Protein AF-A0A8T1UU12-F1 (afdb_monomer_lite)

Organism: NCBI:txid29920

Radius of gyration: 21.85 Å; chains: 1; bounding box: 46×38×67 Å

pLDDT: mean 72.44, std 15.78, range [34.38, 97.44]

Sequence (154 aa):
MHCVHVLFFLWGLAILGFHIHASVQPTLPQCLLQVRPWLVSRPWCFFLCLDCNCLGISGQLDEHAYQALSLEVLDIFTEFHHKIYNTTITEWGDSAAITNTNHPGFLSLMLARVNMTNGLLPAVSQSNDTPVGLYDFEMCITNIPELPDGLDSK

Secondary structure (DSSP, 8-state):
-HHHHHHHHHHHHHHHHHHHHHHTSPP-TTEEEEE--TT-SS-EEEEE---HHHHT--SS--TTGGGG------TT---EEEEEES-EE----GGG---TTT-TTEEEEEEES-EEGGGPPPGGGT-S---TT--EEEEES-----PPTTGGG-

Structure (mmCIF, N/CA/C/O backbone):
data_AF-A0A8T1UU12-F1
#
_entry.id   AF-A0A8T1UU12-F1
#
loop_
_atom_site.group_PDB
_atom_site.id
_atom_site.type_symbol
_atom_site.label_atom_id
_atom_site.label_alt_id
_atom_site.label_comp_id
_atom_site.label_asym_id
_atom_site.label_entity_id
_atom_site.label_seq_id
_atom_site.pdbx_PDB_ins_code
_atom_site.Cartn_x
_atom_site.Cartn_y
_atom_site.Cartn_z
_atom_site.occupancy
_atom_site.B_iso_or_equiv
_atom_site.auth_seq_id
_atom_site.auth_comp_id
_atom_site.auth_asym_id
_atom_site.auth_atom_id
_atom_site.pdbx_PDB_model_num
ATOM 1 N N . MET A 1 1 ? 24.820 4.918 -44.134 1.00 64.19 1 MET A N 1
ATOM 2 C CA . MET A 1 1 ? 23.443 4.509 -43.764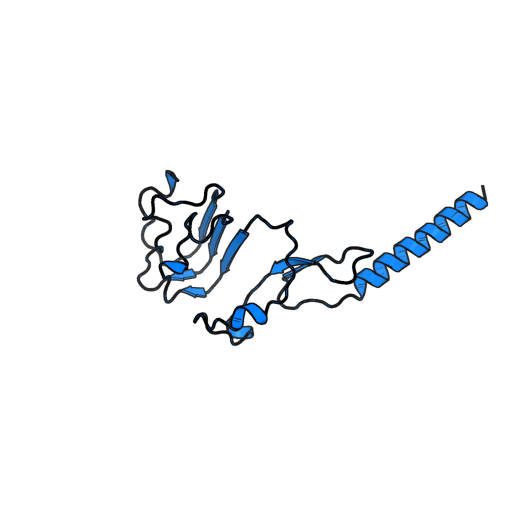 1.00 64.19 1 MET A CA 1
ATOM 3 C C . MET A 1 1 ? 23.358 3.071 -43.245 1.00 64.19 1 MET A C 1
ATOM 5 O O . MET A 1 1 ? 22.711 2.872 -42.231 1.00 64.19 1 MET A O 1
ATOM 9 N N . HIS A 1 2 ? 24.057 2.086 -43.829 1.00 82.56 2 HIS A N 1
ATOM 10 C CA . HIS A 1 2 ? 24.012 0.691 -43.345 1.00 82.56 2 HIS A CA 1
ATOM 11 C C . HIS A 1 2 ? 24.493 0.498 -41.891 1.00 82.56 2 HIS A C 1
ATOM 13 O O . HIS A 1 2 ? 23.835 -0.207 -41.135 1.00 82.56 2 HIS A O 1
ATOM 19 N N . CYS A 1 3 ? 25.560 1.182 -41.451 1.00 88.94 3 CYS A N 1
ATOM 20 C CA . CYS A 1 3 ? 26.027 1.082 -40.058 1.00 88.94 3 CYS A CA 1
ATOM 21 C C . CYS A 1 3 ? 24.971 1.516 -39.032 1.00 88.94 3 CYS A C 1
ATOM 23 O O . CYS A 1 3 ? 24.881 0.932 -37.960 1.00 88.94 3 CYS A O 1
ATOM 25 N N . VAL A 1 4 ? 24.145 2.512 -39.370 1.00 93.12 4 VAL A N 1
ATOM 26 C CA . VAL A 1 4 ? 23.086 3.003 -38.478 1.00 93.12 4 VAL A CA 1
ATOM 27 C C . VAL A 1 4 ? 22.003 1.936 -38.312 1.00 93.12 4 VAL A C 1
ATOM 29 O O . VAL A 1 4 ? 21.616 1.635 -37.190 1.00 93.12 4 VAL A O 1
ATOM 32 N N . HIS A 1 5 ? 21.579 1.285 -39.400 1.00 92.75 5 HIS A N 1
ATOM 33 C CA . HIS A 1 5 ? 20.611 0.185 -39.329 1.00 92.75 5 HIS A CA 1
ATOM 34 C C . HIS A 1 5 ? 21.130 -1.010 -38.523 1.00 92.75 5 HIS A C 1
ATOM 36 O O . HIS A 1 5 ? 20.382 -1.577 -37.731 1.00 92.75 5 HIS A O 1
ATOM 42 N N . VAL A 1 6 ? 22.412 -1.356 -38.677 1.00 95.44 6 VAL A N 1
ATOM 43 C CA . VAL A 1 6 ? 23.04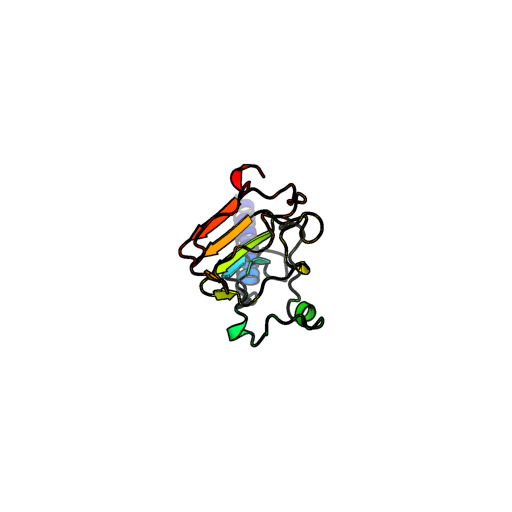1 -2.424 -37.886 1.00 95.44 6 VAL A CA 1
ATOM 44 C C . VAL A 1 6 ? 23.053 -2.069 -36.397 1.00 95.44 6 VAL A C 1
ATOM 46 O O . VAL A 1 6 ? 22.697 -2.908 -35.574 1.00 95.44 6 VAL A O 1
ATOM 49 N N . LEU A 1 7 ? 23.384 -0.824 -36.040 1.00 96.38 7 LEU A N 1
ATOM 50 C CA . LEU A 1 7 ? 23.354 -0.363 -34.648 1.00 96.38 7 LEU A CA 1
ATOM 51 C C . LEU A 1 7 ? 21.946 -0.439 -34.043 1.00 96.38 7 LEU A C 1
ATOM 53 O O . LEU A 1 7 ? 21.790 -0.967 -32.945 1.00 96.38 7 LEU A O 1
ATOM 57 N N . PHE A 1 8 ? 20.918 0.020 -34.763 1.00 95.94 8 PHE A N 1
ATOM 58 C CA . PHE A 1 8 ? 19.530 -0.081 -34.296 1.00 95.94 8 PHE A CA 1
ATOM 59 C C . PHE A 1 8 ? 19.068 -1.531 -34.135 1.00 95.94 8 PHE A C 1
ATOM 61 O O . PHE A 1 8 ? 18.381 -1.848 -33.166 1.00 95.94 8 PHE A O 1
ATOM 68 N N . PHE A 1 9 ? 19.462 -2.419 -35.049 1.00 96.06 9 PHE A N 1
ATOM 69 C CA . PHE A 1 9 ? 19.131 -3.838 -34.955 1.00 96.06 9 PHE A CA 1
ATOM 70 C C . PHE A 1 9 ? 19.772 -4.493 -33.723 1.00 96.06 9 PHE A C 1
ATOM 72 O O . PHE A 1 9 ? 19.081 -5.152 -32.947 1.00 96.06 9 PHE A O 1
ATOM 79 N N . LEU A 1 10 ? 21.069 -4.261 -33.496 1.00 97.19 10 LEU A N 1
ATOM 80 C CA . LEU A 1 10 ? 21.780 -4.779 -32.321 1.00 97.19 10 LEU A CA 1
ATOM 81 C C . LEU A 1 10 ? 21.203 -4.226 -31.011 1.00 97.19 10 LEU A C 1
ATOM 83 O O . LEU A 1 10 ? 21.033 -4.972 -30.049 1.00 97.19 10 LEU A O 1
ATOM 87 N N . TRP A 1 11 ? 20.849 -2.941 -30.986 1.00 96.62 11 TRP A N 1
ATOM 88 C CA . TRP A 1 11 ? 20.189 -2.315 -29.841 1.00 96.62 11 TRP A CA 1
ATOM 89 C C . TRP A 1 11 ? 18.816 -2.935 -29.552 1.00 96.62 11 TRP A C 1
ATOM 91 O O . TRP A 1 11 ? 18.497 -3.231 -28.401 1.00 96.62 11 TRP A O 1
ATOM 101 N N . GLY A 1 12 ? 18.029 -3.206 -30.597 1.00 97.12 12 GLY A N 1
ATOM 102 C CA . GLY A 1 12 ? 16.74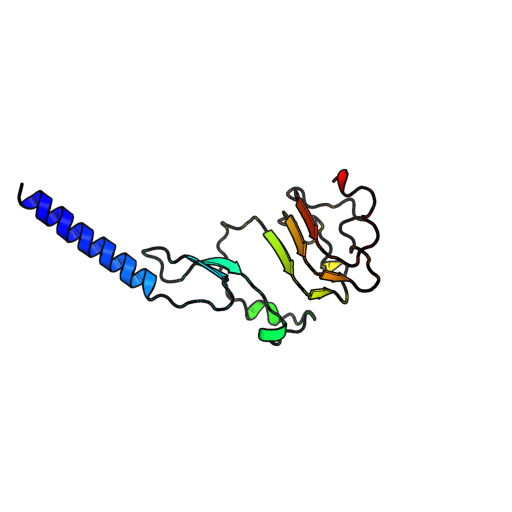9 -3.901 -30.476 1.00 97.12 12 GLY A CA 1
ATOM 103 C C . GLY A 1 12 ? 16.898 -5.305 -29.887 1.00 97.12 12 GLY A C 1
ATOM 104 O O . GLY A 1 12 ? 16.140 -5.672 -28.991 1.00 97.12 12 GLY A O 1
ATOM 105 N N . LEU A 1 13 ? 17.908 -6.066 -30.325 1.00 97.44 13 LEU A N 1
ATOM 106 C CA . LEU A 1 13 ? 18.214 -7.384 -29.755 1.00 97.44 13 LEU A CA 1
ATOM 107 C C . LEU A 1 13 ? 18.612 -7.300 -28.277 1.00 97.44 13 LEU A C 1
ATOM 109 O O . LEU A 1 13 ? 18.179 -8.138 -27.486 1.00 97.44 13 LEU A O 1
ATOM 113 N N . ALA A 1 14 ? 19.392 -6.288 -27.892 1.00 95.88 14 ALA A N 1
ATOM 114 C CA . ALA A 1 14 ? 19.776 -6.077 -26.499 1.00 95.88 14 ALA A CA 1
ATOM 115 C C . ALA A 1 14 ? 18.554 -5.782 -25.610 1.00 95.88 14 ALA A C 1
ATOM 117 O O . ALA A 1 14 ? 18.360 -6.447 -24.592 1.00 95.88 14 ALA A O 1
ATOM 118 N N . ILE A 1 15 ? 17.687 -4.852 -26.028 1.00 95.50 15 ILE A N 1
ATOM 119 C CA . ILE A 1 15 ? 16.442 -4.525 -25.311 1.00 95.50 15 ILE A CA 1
ATOM 120 C C . ILE A 1 15 ? 15.526 -5.748 -25.206 1.00 95.50 15 ILE A C 1
ATOM 122 O O . ILE A 1 15 ? 14.987 -6.028 -24.134 1.00 95.50 15 ILE A O 1
ATOM 126 N N . LEU A 1 16 ? 15.369 -6.507 -26.294 1.00 95.06 16 LEU A N 1
ATOM 127 C CA . LEU A 1 16 ? 14.568 -7.729 -26.286 1.00 95.06 16 LEU A CA 1
ATOM 128 C C . LEU A 1 16 ? 15.124 -8.752 -25.288 1.00 95.06 16 LEU A C 1
ATOM 130 O O . LEU A 1 16 ? 14.360 -9.343 -24.527 1.00 95.06 16 LEU A O 1
ATOM 134 N N . GLY A 1 17 ? 16.448 -8.919 -25.242 1.00 94.44 17 GLY A N 1
ATOM 135 C CA . GLY A 1 17 ? 17.113 -9.767 -24.255 1.00 94.44 17 GLY A CA 1
ATOM 136 C C . GLY A 1 17 ? 16.808 -9.342 -22.817 1.00 94.44 17 GLY A C 1
ATOM 137 O O . GLY A 1 17 ? 16.472 -10.189 -21.988 1.00 94.44 17 GLY A O 1
ATOM 138 N N . PHE A 1 18 ? 16.844 -8.039 -22.524 1.00 92.81 18 PHE A N 1
ATOM 139 C CA . PHE A 1 18 ? 16.496 -7.517 -21.200 1.00 92.81 18 PHE A CA 1
ATOM 140 C C . PHE A 1 18 ? 15.030 -7.754 -20.832 1.00 92.81 18 PHE A C 1
ATOM 142 O O . PHE A 1 18 ? 14.748 -8.170 -19.707 1.00 92.81 18 PHE A O 1
ATOM 149 N N . HIS A 1 19 ? 14.104 -7.579 -21.777 1.00 92.94 19 HIS A N 1
ATOM 150 C CA . HIS A 1 19 ? 12.694 -7.902 -21.566 1.00 92.94 19 HIS A CA 1
ATOM 151 C C . HIS A 1 19 ? 12.471 -9.383 -21.279 1.00 92.94 19 HIS A C 1
ATOM 153 O O . HIS A 1 19 ? 11.742 -9.713 -20.346 1.00 92.94 19 HIS A O 1
ATOM 159 N N . ILE A 1 20 ? 13.101 -10.270 -22.054 1.00 91.81 20 ILE A N 1
ATOM 160 C CA . ILE A 1 20 ? 12.989 -11.714 -21.842 1.00 91.81 20 ILE A CA 1
ATOM 161 C C . ILE A 1 20 ? 13.533 -12.065 -20.458 1.00 91.81 20 ILE A C 1
ATOM 163 O O . ILE A 1 20 ? 12.818 -12.693 -19.680 1.00 91.81 20 ILE A O 1
ATOM 167 N N . HIS A 1 21 ? 14.736 -11.593 -20.116 1.00 91.12 21 HIS A N 1
ATOM 168 C CA . HIS A 1 21 ? 15.348 -11.826 -18.807 1.00 91.12 21 HIS A CA 1
ATOM 169 C C . HIS A 1 21 ? 14.456 -11.355 -17.651 1.00 91.12 21 HIS A C 1
ATOM 171 O O . HIS A 1 21 ? 14.232 -12.102 -16.703 1.00 91.12 21 HIS A O 1
ATOM 177 N N . ALA A 1 22 ? 13.895 -10.149 -17.744 1.00 87.94 22 ALA A N 1
ATOM 178 C CA . ALA A 1 22 ? 12.960 -9.651 -16.744 1.00 87.94 22 ALA A CA 1
ATOM 179 C C . ALA A 1 22 ? 11.659 -10.473 -16.713 1.00 87.94 22 ALA A C 1
ATOM 181 O O . ALA A 1 22 ? 11.132 -10.753 -15.643 1.00 87.94 22 ALA A O 1
ATOM 182 N N . SER A 1 23 ? 11.138 -10.917 -17.860 1.00 87.81 23 SER A N 1
ATOM 183 C CA . SER A 1 23 ? 9.869 -11.658 -17.942 1.00 87.81 23 SER A CA 1
ATOM 184 C C . SER A 1 23 ? 9.920 -13.063 -17.333 1.00 87.81 23 SER A C 1
ATOM 186 O O . SER A 1 23 ? 8.886 -13.563 -16.890 1.00 87.81 23 SER A O 1
ATOM 188 N N . VAL A 1 24 ? 11.100 -13.682 -17.272 1.00 88.56 24 VAL A N 1
ATOM 189 C CA . VAL A 1 24 ? 11.274 -15.034 -16.714 1.00 88.56 24 VAL A CA 1
ATOM 190 C C . VAL A 1 24 ? 11.536 -15.038 -15.208 1.00 88.56 24 VAL A C 1
ATOM 192 O O . VAL A 1 24 ? 11.637 -16.107 -14.611 1.00 88.56 24 VAL A O 1
ATOM 195 N N . GLN A 1 25 ? 11.641 -13.868 -14.573 1.00 84.50 25 GLN A N 1
ATOM 196 C CA . GLN A 1 25 ? 11.821 -13.800 -13.125 1.00 84.50 25 GLN A CA 1
ATOM 197 C C . GLN A 1 25 ? 10.591 -14.334 -12.378 1.00 84.50 25 GLN A C 1
ATOM 199 O O . GLN A 1 25 ? 9.456 -14.122 -12.825 1.00 84.50 25 GLN A O 1
ATOM 204 N N . PRO A 1 26 ? 10.803 -14.997 -11.227 1.00 80.81 26 PRO A N 1
ATOM 205 C CA . PRO A 1 26 ? 9.732 -15.617 -10.462 1.00 80.81 26 PRO A CA 1
ATOM 206 C C . PRO A 1 26 ? 8.675 -14.600 -10.014 1.00 80.81 26 PRO A C 1
ATOM 208 O O . PRO A 1 26 ? 8.964 -13.436 -9.726 1.00 80.81 26 PRO A O 1
ATOM 211 N N . THR A 1 27 ? 7.423 -15.050 -9.968 1.00 77.25 27 THR A N 1
ATOM 212 C CA . THR A 1 27 ? 6.313 -14.322 -9.343 1.00 77.25 27 THR A CA 1
ATOM 213 C C . THR A 1 27 ? 6.276 -14.618 -7.858 1.00 77.25 27 THR A C 1
ATOM 215 O O . THR A 1 27 ? 6.288 -15.785 -7.464 1.00 77.25 27 THR A O 1
ATOM 218 N N . LEU A 1 28 ? 6.178 -13.572 -7.050 1.00 73.62 28 LEU A N 1
ATOM 219 C CA . LEU A 1 28 ? 5.990 -13.695 -5.619 1.00 73.62 28 LEU A CA 1
ATOM 220 C C . LEU A 1 28 ? 4.480 -13.718 -5.316 1.00 73.62 28 LEU A C 1
ATOM 222 O O . LEU A 1 28 ? 3.815 -12.723 -5.595 1.00 73.62 28 LEU A O 1
ATOM 226 N N . PRO A 1 29 ? 3.911 -14.815 -4.784 1.00 71.69 29 PRO A N 1
ATOM 227 C CA . PRO A 1 29 ? 2.458 -14.969 -4.661 1.00 71.69 29 PRO A CA 1
ATOM 228 C C . PRO A 1 29 ? 1.813 -13.945 -3.719 1.00 71.69 29 PRO A C 1
ATOM 230 O O . PRO A 1 29 ? 0.684 -13.529 -3.948 1.00 71.69 29 PRO A O 1
ATOM 233 N N . GLN A 1 30 ? 2.543 -13.490 -2.702 1.00 69.06 30 GLN A N 1
ATOM 234 C CA . GLN A 1 30 ? 2.105 -12.430 -1.796 1.00 69.06 30 GLN A CA 1
ATOM 235 C C . GLN A 1 30 ? 2.203 -11.025 -2.411 1.00 69.06 30 GLN A C 1
ATOM 237 O O . GLN A 1 30 ? 1.702 -10.069 -1.830 1.00 69.06 30 GLN A O 1
ATOM 242 N N . CYS A 1 31 ? 2.840 -10.863 -3.573 1.00 72.81 31 CYS A N 1
ATOM 243 C CA . CYS A 1 31 ? 2.957 -9.576 -4.241 1.00 72.81 31 CYS A CA 1
ATOM 244 C C . CYS A 1 31 ? 1.869 -9.400 -5.303 1.00 72.81 31 CYS A C 1
ATOM 246 O O . CYS A 1 31 ? 1.940 -9.974 -6.388 1.00 72.81 31 CYS A O 1
ATOM 248 N N . LEU A 1 32 ? 0.881 -8.559 -5.014 1.00 75.06 32 LEU A N 1
ATOM 249 C CA . LEU A 1 32 ? -0.200 -8.249 -5.947 1.00 75.06 32 LEU A CA 1
ATOM 250 C C . LEU A 1 32 ? 0.242 -7.300 -7.064 1.00 75.06 32 LEU A C 1
ATOM 252 O O . LEU A 1 32 ? -0.261 -7.401 -8.181 1.00 75.06 32 LEU A O 1
ATOM 256 N N . LEU A 1 33 ? 1.184 -6.394 -6.780 1.00 76.75 33 LEU A N 1
ATOM 257 C CA . LEU A 1 33 ? 1.755 -5.502 -7.789 1.00 76.75 33 LEU A CA 1
ATOM 258 C C . LEU A 1 33 ? 3.273 -5.665 -7.850 1.00 76.75 33 LEU A C 1
ATOM 260 O O . LEU A 1 33 ? 4.008 -5.029 -7.096 1.00 76.75 33 LEU A O 1
ATOM 264 N N . GLN A 1 34 ? 3.728 -6.529 -8.757 1.00 79.38 34 GLN A N 1
ATOM 265 C CA . GLN A 1 34 ? 5.140 -6.838 -8.963 1.00 79.38 34 GLN A CA 1
ATOM 266 C C . GLN A 1 34 ? 5.678 -6.140 -10.215 1.00 79.38 34 GLN A C 1
ATOM 268 O O . GLN A 1 34 ? 5.093 -6.245 -11.295 1.00 79.38 34 GLN A O 1
ATOM 273 N N . VAL A 1 35 ? 6.843 -5.507 -10.095 1.00 83.19 35 VAL A N 1
ATOM 274 C CA . VAL A 1 35 ? 7.616 -4.996 -11.234 1.00 83.19 35 VAL A CA 1
ATOM 275 C C . VAL A 1 35 ? 8.908 -5.792 -11.399 1.00 83.19 35 VAL A C 1
ATOM 277 O O . VAL A 1 35 ? 9.443 -6.367 -10.450 1.00 83.19 35 VAL A O 1
ATOM 280 N N . ARG A 1 36 ? 9.399 -5.872 -12.636 1.00 86.25 36 ARG A N 1
ATOM 281 C CA . ARG A 1 36 ? 10.580 -6.666 -12.999 1.00 86.25 36 ARG A CA 1
ATOM 282 C C . ARG A 1 36 ? 11.561 -5.774 -13.759 1.00 86.25 36 ARG A C 1
ATOM 284 O O . ARG A 1 36 ? 11.490 -5.707 -14.988 1.00 86.25 36 ARG A O 1
ATOM 291 N N . PRO A 1 37 ? 12.390 -5.001 -13.041 1.00 83.25 37 PRO A N 1
ATOM 292 C CA . PRO A 1 37 ? 13.305 -4.068 -13.678 1.00 83.25 37 PRO A CA 1
ATOM 293 C C . PRO A 1 37 ? 14.367 -4.813 -14.492 1.00 83.25 37 PRO A C 1
ATOM 295 O O . PRO A 1 37 ? 14.789 -5.919 -14.149 1.00 83.25 37 PRO A O 1
ATOM 298 N N . TRP A 1 38 ? 14.807 -4.207 -15.594 1.00 87.06 38 TRP A N 1
ATOM 299 C CA . TRP A 1 38 ? 15.927 -4.744 -16.366 1.00 87.06 38 TRP A CA 1
ATOM 300 C C . TRP A 1 38 ? 17.218 -4.617 -15.558 1.00 87.06 38 TRP A C 1
ATOM 302 O O . TRP A 1 38 ? 17.377 -3.669 -14.795 1.00 87.06 38 TRP A O 1
ATOM 312 N N . LEU A 1 39 ? 18.150 -5.554 -15.767 1.00 83.19 39 LEU A N 1
ATOM 313 C CA . LEU A 1 39 ? 19.480 -5.583 -15.133 1.00 83.19 39 LEU A CA 1
ATOM 314 C C . LEU A 1 39 ? 19.494 -5.871 -13.621 1.00 83.19 39 LEU A C 1
ATOM 316 O O . LEU A 1 39 ? 20.559 -5.842 -13.011 1.00 83.19 39 LEU A O 1
ATOM 320 N N . VAL A 1 40 ? 18.351 -6.198 -13.021 1.00 80.06 40 VAL A N 1
ATOM 321 C CA . VAL A 1 40 ? 18.253 -6.609 -11.613 1.00 80.06 40 VAL A CA 1
ATOM 322 C C . VAL A 1 40 ? 17.831 -8.068 -11.568 1.00 80.06 40 VAL A C 1
ATOM 324 O O . VAL A 1 40 ? 16.988 -8.475 -12.354 1.00 80.06 40 VAL A O 1
ATOM 327 N N . SER A 1 41 ? 18.399 -8.866 -10.667 1.00 72.75 41 SER A N 1
ATOM 328 C CA . SER A 1 41 ? 18.140 -10.312 -10.578 1.00 72.75 41 SER A CA 1
ATOM 329 C C . SER A 1 41 ? 16.891 -10.685 -9.772 1.00 72.75 41 SER A C 1
ATOM 331 O O . SER A 1 41 ? 16.471 -11.842 -9.795 1.00 72.75 41 SER A O 1
ATOM 333 N N . ARG A 1 42 ? 16.300 -9.724 -9.053 1.00 69.38 42 ARG A N 1
ATOM 334 C CA . ARG A 1 42 ? 15.139 -9.924 -8.184 1.00 69.38 42 ARG A CA 1
ATOM 335 C C . ARG A 1 42 ? 13.981 -9.008 -8.590 1.00 69.38 42 ARG A C 1
ATOM 337 O O . ARG A 1 42 ? 14.223 -7.830 -8.867 1.00 69.38 42 ARG A O 1
ATOM 344 N N . PRO A 1 43 ? 12.738 -9.517 -8.586 1.00 71.56 43 PRO A N 1
ATOM 345 C CA . PRO A 1 43 ? 11.560 -8.693 -8.801 1.00 71.56 43 PRO A CA 1
ATOM 346 C C . PRO A 1 43 ? 11.302 -7.779 -7.602 1.00 71.56 43 PRO A C 1
ATOM 348 O O . PRO A 1 43 ? 11.686 -8.097 -6.478 1.00 71.56 43 PRO A O 1
ATOM 351 N N . TRP A 1 44 ? 10.634 -6.653 -7.837 1.00 71.44 44 TRP A N 1
ATOM 352 C CA . TRP A 1 44 ? 10.271 -5.697 -6.791 1.00 71.44 44 TRP A CA 1
ATOM 353 C C . TRP A 1 44 ? 8.766 -5.718 -6.565 1.00 71.44 44 TRP A C 1
ATOM 355 O O . TRP A 1 44 ? 7.997 -5.896 -7.513 1.00 71.44 44 TRP A O 1
ATOM 365 N N . CYS A 1 45 ? 8.349 -5.517 -5.318 1.00 71.38 45 CYS A N 1
ATOM 366 C CA . CYS A 1 45 ? 6.944 -5.502 -4.947 1.00 71.38 45 CYS A CA 1
ATOM 367 C C . CYS A 1 45 ? 6.503 -4.109 -4.512 1.00 71.38 45 CYS A C 1
ATOM 369 O O . CYS A 1 45 ? 7.094 -3.540 -3.602 1.00 71.38 45 CYS A O 1
ATOM 371 N N . PHE A 1 46 ? 5.458 -3.589 -5.151 1.00 66.00 46 PHE A N 1
ATOM 372 C CA . PHE A 1 46 ? 4.820 -2.330 -4.772 1.00 66.00 46 PHE A CA 1
ATOM 373 C C . PHE A 1 46 ? 3.631 -2.555 -3.832 1.00 66.00 46 PHE A C 1
ATOM 375 O O . PHE A 1 46 ? 3.376 -1.741 -2.954 1.00 66.00 46 PHE A O 1
ATOM 382 N N . PHE A 1 47 ? 2.890 -3.655 -4.004 1.00 66.81 47 PHE A N 1
ATOM 383 C CA . PHE A 1 47 ? 1.740 -3.964 -3.155 1.00 66.81 47 PHE A CA 1
ATOM 384 C C . PHE A 1 47 ? 1.776 -5.415 -2.694 1.00 66.81 47 PHE A C 1
ATOM 386 O O . PHE A 1 47 ? 1.674 -6.337 -3.507 1.00 66.81 47 PHE A O 1
ATOM 393 N N . LEU A 1 48 ? 1.921 -5.594 -1.385 1.00 69.38 48 LEU A N 1
ATOM 394 C CA . LEU A 1 48 ? 1.969 -6.887 -0.721 1.00 69.38 48 LEU A CA 1
ATOM 395 C C . LEU A 1 48 ? 0.601 -7.197 -0.101 1.00 69.38 48 LEU A C 1
ATOM 397 O O . LEU A 1 48 ? 0.056 -6.385 0.641 1.00 69.38 48 LEU A O 1
ATOM 401 N N . CYS A 1 49 ? 0.062 -8.379 -0.377 1.00 68.94 49 CYS A N 1
ATOM 402 C CA . CYS A 1 49 ? -1.069 -8.936 0.348 1.00 68.94 49 CYS A CA 1
ATOM 403 C C . CYS A 1 49 ? -0.557 -9.975 1.343 1.00 68.94 49 CYS A C 1
ATOM 405 O O . CYS A 1 49 ? 0.015 -10.995 0.957 1.00 68.94 49 CYS A O 1
ATOM 407 N N . LEU A 1 50 ? -0.768 -9.703 2.627 1.00 65.88 50 LEU A N 1
ATOM 408 C CA . LEU A 1 50 ? -0.512 -10.647 3.705 1.00 65.88 50 LEU A CA 1
ATOM 409 C C . LEU A 1 50 ? -1.844 -11.271 4.123 1.00 65.88 50 LEU A C 1
ATOM 411 O O . LEU A 1 50 ? -2.623 -10.662 4.850 1.00 65.88 50 LEU A O 1
ATOM 415 N N . ASP A 1 51 ? -2.110 -12.481 3.634 1.00 67.56 51 ASP A N 1
ATOM 416 C CA . ASP A 1 51 ? -3.250 -13.288 4.065 1.00 67.56 51 ASP A CA 1
ATOM 417 C C . ASP A 1 51 ? -2.785 -14.283 5.134 1.00 67.56 51 ASP A C 1
ATOM 419 O O . ASP A 1 51 ? -2.230 -15.341 4.832 1.00 67.56 51 ASP A O 1
ATOM 423 N N . CYS A 1 52 ? -3.007 -13.937 6.401 1.00 66.06 52 CYS A N 1
ATOM 424 C CA . CYS A 1 52 ? -2.628 -14.762 7.547 1.00 66.06 52 CYS A CA 1
ATOM 425 C C . CYS A 1 52 ? -3.276 -16.159 7.525 1.00 66.06 52 CYS A C 1
ATOM 427 O O . CYS A 1 52 ? -2.665 -17.119 7.993 1.00 66.06 52 CYS A O 1
ATOM 429 N N . ASN A 1 53 ? -4.473 -16.298 6.942 1.00 64.31 53 ASN A N 1
ATOM 430 C CA . ASN A 1 53 ? -5.170 -17.579 6.841 1.00 64.31 53 ASN A CA 1
ATOM 431 C C . ASN A 1 53 ? -4.515 -18.486 5.790 1.00 64.31 53 ASN A C 1
ATOM 433 O O . ASN A 1 53 ? -4.267 -19.659 6.060 1.00 64.31 53 ASN A O 1
ATOM 437 N N . CYS A 1 54 ? -4.166 -17.943 4.621 1.00 62.84 54 CYS A N 1
ATOM 438 C CA . CYS A 1 54 ? -3.414 -18.692 3.609 1.00 62.84 54 CYS A CA 1
ATOM 439 C C . CYS A 1 54 ? -1.976 -19.003 4.050 1.00 62.84 54 CYS A C 1
ATOM 441 O O . CYS A 1 54 ? -1.432 -20.043 3.683 1.00 62.84 54 CYS A O 1
ATOM 443 N N . LEU A 1 55 ? -1.360 -18.113 4.830 1.00 62.62 55 LEU A N 1
ATOM 444 C CA . LEU A 1 55 ? 0.008 -18.279 5.324 1.00 62.62 55 LEU A CA 1
ATOM 445 C C . LEU A 1 55 ? 0.094 -19.167 6.575 1.00 62.62 55 LEU A C 1
ATOM 447 O O . LEU A 1 55 ? 1.194 -19.547 6.967 1.00 62.62 55 LEU A O 1
ATOM 451 N N . GLY A 1 56 ? -1.039 -19.510 7.199 1.00 58.06 56 GLY A N 1
ATOM 452 C CA . GLY A 1 56 ? -1.070 -20.271 8.450 1.00 58.06 56 GLY A CA 1
ATOM 453 C C . GLY A 1 56 ? -0.391 -19.544 9.615 1.00 58.06 56 GLY A C 1
ATOM 454 O O . GLY A 1 56 ? 0.071 -20.190 10.553 1.00 58.06 56 GLY A O 1
ATOM 455 N N . ILE A 1 57 ? -0.299 -18.212 9.544 1.00 59.97 57 ILE A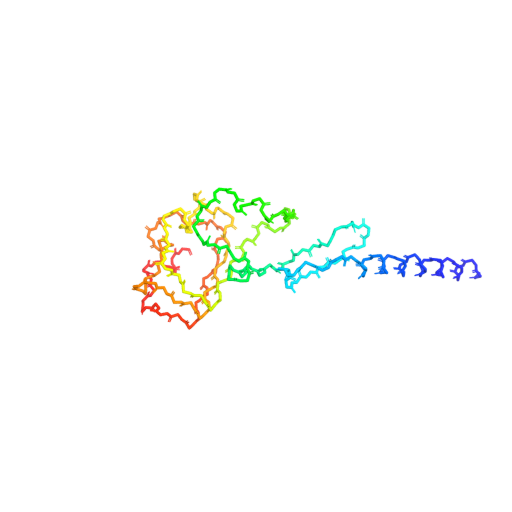 N 1
ATOM 456 C CA . ILE A 1 57 ? 0.342 -17.372 10.558 1.00 59.97 57 ILE A CA 1
ATOM 457 C C . ILE A 1 57 ? -0.753 -16.856 11.491 1.00 59.97 57 ILE A C 1
ATOM 459 O O . ILE A 1 57 ? -1.697 -16.201 11.055 1.00 59.97 57 ILE A O 1
ATOM 463 N N . SER A 1 58 ? -0.626 -17.141 12.785 1.00 56.88 58 SER A N 1
ATOM 464 C CA . SER A 1 58 ? -1.437 -16.483 13.811 1.00 56.88 58 SER A CA 1
ATOM 465 C C . SER A 1 58 ? -0.831 -15.112 14.107 1.00 56.88 58 SER A C 1
ATOM 467 O O . SER A 1 58 ? 0.385 -15.000 14.219 1.00 56.88 58 SER A O 1
ATOM 469 N N . GLY A 1 59 ? -1.654 -14.070 14.269 1.00 52.97 59 GLY A N 1
ATOM 470 C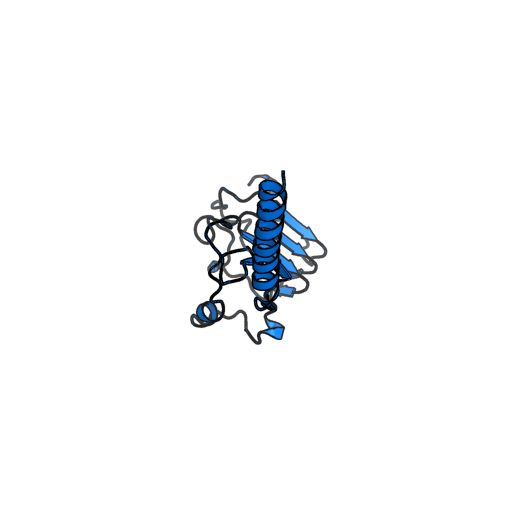 CA . GLY A 1 59 ? -1.207 -12.707 14.610 1.00 52.97 59 GLY A CA 1
ATOM 471 C C . GLY A 1 59 ? -0.605 -12.559 16.016 1.00 52.97 59 GLY A C 1
ATOM 472 O O . GLY A 1 59 ? -0.424 -11.445 16.498 1.00 52.97 59 GLY A O 1
ATOM 473 N N . GLN A 1 60 ? -0.320 -13.672 16.690 1.00 47.75 60 GLN A N 1
ATOM 474 C CA . GLN A 1 60 ? 0.406 -13.699 17.945 1.00 47.75 60 GLN A CA 1
ATOM 475 C C . GLN A 1 60 ? 1.891 -13.523 17.623 1.00 47.75 60 GLN A C 1
ATOM 477 O O . GLN A 1 60 ? 2.434 -14.277 16.819 1.00 47.75 60 GLN A O 1
ATOM 482 N N . LEU A 1 61 ? 2.514 -12.496 18.209 1.00 45.25 61 LEU A N 1
ATOM 483 C CA . LEU A 1 61 ? 3.937 -12.190 18.063 1.00 45.25 61 LEU A CA 1
ATOM 484 C C . LEU A 1 61 ? 4.786 -13.371 18.551 1.00 45.25 61 LEU A C 1
ATOM 486 O O . LEU A 1 61 ? 5.232 -13.399 19.693 1.00 45.25 61 LEU A O 1
ATOM 490 N N . ASP A 1 62 ? 5.020 -14.344 17.680 1.00 41.41 62 ASP A N 1
ATOM 491 C CA . ASP A 1 62 ? 6.210 -15.168 17.755 1.00 41.41 62 ASP A CA 1
ATOM 492 C C . ASP A 1 62 ? 7.310 -14.374 17.048 1.00 41.41 62 ASP A C 1
ATOM 494 O O . ASP A 1 62 ? 7.214 -14.092 15.850 1.00 41.41 62 ASP A O 1
ATOM 498 N N . GLU A 1 63 ? 8.359 -13.997 17.784 1.00 43.91 63 GLU A N 1
ATOM 499 C CA . GLU A 1 63 ? 9.521 -13.234 17.285 1.00 43.91 63 GLU A CA 1
ATOM 500 C C . GLU A 1 63 ? 10.148 -13.840 16.009 1.00 43.91 63 GLU A C 1
ATOM 502 O O . GLU A 1 63 ? 10.854 -13.164 15.263 1.00 43.91 63 GLU A O 1
ATOM 507 N N . HIS A 1 64 ? 9.835 -15.100 15.704 1.00 40.56 64 HIS A N 1
ATOM 508 C CA . HIS A 1 64 ? 10.306 -15.860 14.552 1.00 40.56 64 HIS A CA 1
ATOM 509 C C . HIS A 1 64 ? 9.536 -15.585 13.241 1.00 40.56 64 HIS A C 1
ATOM 511 O O . HIS A 1 64 ? 10.013 -15.963 12.168 1.00 40.56 64 HIS A O 1
ATOM 517 N N . ALA A 1 65 ? 8.370 -14.926 13.275 1.00 39.91 65 ALA A N 1
ATOM 518 C CA . ALA A 1 65 ? 7.542 -14.690 12.082 1.00 39.91 65 ALA A CA 1
ATOM 519 C C . ALA A 1 65 ? 8.120 -13.619 11.135 1.00 39.91 65 ALA A C 1
ATOM 521 O O . ALA A 1 65 ? 7.923 -13.692 9.920 1.00 39.91 65 ALA A O 1
ATOM 522 N N . TYR A 1 66 ? 8.903 -12.670 11.661 1.00 38.78 66 TYR A N 1
ATOM 523 C CA . TYR A 1 66 ? 9.576 -11.636 10.862 1.00 38.78 66 TYR A CA 1
ATOM 524 C C . TYR A 1 66 ? 10.587 -12.221 9.868 1.00 38.78 66 TYR A C 1
ATOM 526 O O . TYR A 1 66 ? 10.865 -11.627 8.828 1.00 38.78 66 TYR A O 1
ATOM 534 N N . GLN A 1 67 ? 11.102 -13.418 10.150 1.00 39.12 67 GLN A N 1
ATOM 535 C CA . GLN A 1 67 ? 12.125 -14.058 9.333 1.00 39.12 67 GLN A CA 1
ATOM 536 C C . GLN A 1 67 ? 11.557 -14.786 8.103 1.00 39.12 67 GLN A C 1
ATOM 538 O O . GLN A 1 67 ? 12.305 -15.099 7.176 1.00 39.12 67 GLN A O 1
ATOM 543 N N . ALA A 1 68 ? 10.237 -15.011 8.052 1.00 38.41 68 ALA A N 1
ATOM 544 C CA . ALA A 1 68 ? 9.569 -15.616 6.899 1.00 38.41 68 ALA A CA 1
ATOM 545 C C . ALA A 1 68 ? 9.387 -14.630 5.731 1.00 38.41 68 ALA A C 1
ATOM 547 O O . ALA A 1 68 ? 9.291 -15.047 4.575 1.00 38.41 68 ALA A O 1
ATOM 548 N N . LEU A 1 69 ? 9.389 -13.322 6.006 1.00 43.53 69 LEU A N 1
ATOM 549 C CA . LEU A 1 69 ? 9.259 -12.286 4.989 1.00 43.53 69 LEU A CA 1
ATOM 550 C C . LEU A 1 69 ? 10.627 -11.655 4.695 1.00 43.53 69 LEU A C 1
ATOM 552 O O . LEU A 1 69 ? 10.860 -10.479 4.945 1.00 43.53 69 LEU A O 1
ATOM 556 N N . SER A 1 70 ? 11.545 -12.440 4.120 1.00 34.38 70 SER A N 1
ATOM 557 C CA . SER A 1 70 ? 12.778 -11.928 3.497 1.00 34.38 70 SER A CA 1
ATOM 558 C C . SER A 1 70 ? 12.454 -11.190 2.184 1.00 34.38 70 SER A C 1
ATOM 560 O O . SER A 1 70 ? 12.913 -11.550 1.101 1.00 34.38 70 SER A O 1
ATOM 562 N N . LEU A 1 71 ? 11.596 -10.174 2.257 1.00 42.19 71 LEU A N 1
ATOM 563 C CA . LEU A 1 71 ? 11.521 -9.141 1.238 1.00 42.19 71 LEU A CA 1
ATOM 564 C C . LEU A 1 71 ? 12.489 -8.040 1.669 1.00 42.19 71 LEU A C 1
ATOM 566 O O . LEU A 1 71 ? 12.229 -7.326 2.631 1.00 42.19 71 LEU A O 1
ATOM 570 N N . GLU A 1 72 ? 13.588 -7.875 0.934 1.00 39.97 72 GLU A N 1
ATOM 571 C CA . GLU A 1 72 ? 14.264 -6.577 0.864 1.00 39.97 72 GLU A CA 1
ATOM 572 C C . GLU A 1 72 ? 13.285 -5.597 0.202 1.00 39.97 72 GLU A C 1
ATOM 574 O O . GLU A 1 72 ? 13.283 -5.408 -1.016 1.00 39.97 72 GLU A O 1
ATOM 579 N N . VAL A 1 73 ? 12.382 -5.030 1.002 1.00 44.56 73 VAL A N 1
ATOM 580 C CA . VAL A 1 73 ? 11.624 -3.843 0.620 1.00 44.56 73 VAL A CA 1
ATOM 581 C C . VAL A 1 73 ? 12.638 -2.710 0.641 1.00 44.56 73 VAL A C 1
ATOM 583 O O . VAL A 1 73 ? 13.046 -2.243 1.698 1.00 44.56 73 VAL A O 1
ATOM 586 N N . LEU A 1 74 ? 13.140 -2.364 -0.540 1.00 36.59 74 LEU A N 1
ATOM 587 C CA . LEU A 1 74 ? 14.095 -1.282 -0.722 1.00 36.59 74 LEU A CA 1
ATOM 588 C C . LEU A 1 74 ? 13.533 0.017 -0.116 1.00 36.59 74 LEU A C 1
ATOM 590 O O . LEU A 1 74 ? 12.357 0.322 -0.320 1.00 36.59 74 LEU A O 1
ATOM 594 N N . ASP A 1 75 ? 14.408 0.783 0.543 1.00 35.56 75 ASP A N 1
ATOM 595 C CA . ASP A 1 75 ? 14.256 2.114 1.178 1.00 35.56 75 ASP A CA 1
ATOM 596 C C . ASP A 1 75 ? 13.494 3.203 0.377 1.00 35.56 75 ASP A C 1
ATOM 598 O O . ASP A 1 75 ? 13.397 4.346 0.811 1.00 35.56 75 ASP A O 1
ATOM 602 N N . ILE A 1 76 ? 12.951 2.898 -0.805 1.00 35.09 76 ILE A N 1
ATOM 603 C CA . ILE A 1 76 ? 12.132 3.816 -1.613 1.00 35.09 76 ILE A CA 1
ATOM 604 C C . ILE A 1 76 ? 10.679 3.865 -1.097 1.00 35.09 76 ILE A C 1
ATOM 606 O O . ILE A 1 76 ? 9.954 4.811 -1.390 1.00 35.09 76 ILE A O 1
ATOM 610 N N . PHE A 1 77 ? 10.254 2.886 -0.292 1.00 40.56 77 PHE A N 1
ATOM 611 C CA . PHE A 1 77 ? 8.933 2.861 0.342 1.00 40.56 77 PHE A CA 1
ATOM 612 C C . PHE A 1 77 ? 9.025 3.224 1.825 1.00 40.56 77 PHE A C 1
ATOM 614 O O . PHE A 1 77 ? 8.655 2.446 2.697 1.00 40.56 77 PHE A O 1
ATOM 621 N N . THR A 1 78 ? 9.493 4.434 2.124 1.00 45.56 78 THR A N 1
ATOM 622 C CA . THR A 1 78 ? 9.317 5.047 3.454 1.00 45.56 78 THR A CA 1
ATOM 623 C C . THR A 1 78 ? 7.857 5.427 3.739 1.00 45.56 78 THR A C 1
ATOM 625 O O . THR A 1 78 ? 7.549 5.926 4.815 1.00 45.56 78 THR A O 1
ATOM 628 N N . GLU A 1 79 ? 6.961 5.200 2.774 1.00 53.22 79 GLU A N 1
ATOM 629 C CA . GLU A 1 79 ? 5.539 5.511 2.835 1.00 53.22 79 GLU A CA 1
ATOM 630 C C . GLU A 1 79 ? 4.730 4.257 3.183 1.00 53.22 79 GLU A C 1
ATOM 632 O O . GLU A 1 79 ? 4.323 3.480 2.314 1.00 53.22 79 GLU A O 1
ATOM 637 N N . PHE A 1 80 ? 4.521 4.021 4.478 1.00 61.81 80 PHE A N 1
ATOM 638 C CA . PHE A 1 80 ? 3.790 2.846 4.941 1.00 61.81 80 PHE A CA 1
ATOM 639 C C . PHE A 1 80 ? 2.278 3.079 4.871 1.00 61.81 80 PHE A C 1
ATOM 641 O O . PHE A 1 80 ? 1.658 3.607 5.798 1.00 61.81 80 PHE A O 1
ATOM 648 N N . HIS A 1 81 ? 1.695 2.646 3.754 1.00 69.62 81 HIS A N 1
ATOM 649 C CA . HIS A 1 81 ? 0.254 2.541 3.549 1.00 69.62 81 HIS A CA 1
ATOM 650 C C . HIS A 1 81 ? -0.255 1.181 4.013 1.00 69.62 81 HIS A C 1
ATOM 652 O O . HIS A 1 81 ? 0.004 0.161 3.368 1.00 69.62 81 HIS A O 1
ATOM 658 N N . HIS A 1 82 ? -1.032 1.156 5.089 1.00 72.50 82 HIS A N 1
ATOM 659 C CA . HIS A 1 82 ? -1.604 -0.085 5.599 1.00 72.50 82 HIS A CA 1
ATOM 660 C C . HIS A 1 82 ? -3.059 -0.227 5.169 1.00 72.50 82 HIS A C 1
ATOM 662 O O . HIS A 1 82 ? -3.886 0.649 5.409 1.00 72.50 82 HIS A O 1
ATOM 668 N N . LYS A 1 83 ? -3.384 -1.359 4.540 1.00 76.69 83 LYS A N 1
ATOM 669 C CA . LYS A 1 83 ? -4.748 -1.697 4.122 1.00 76.69 83 LYS A CA 1
ATOM 670 C C . LYS A 1 83 ? -5.176 -2.990 4.796 1.00 76.69 83 LYS A C 1
ATOM 672 O O . LYS A 1 83 ? -4.576 -4.034 4.554 1.00 76.69 83 LYS A O 1
ATOM 677 N N . ILE A 1 84 ? -6.223 -2.924 5.608 1.00 76.00 84 ILE A N 1
ATOM 678 C CA . ILE A 1 84 ? -6.829 -4.084 6.263 1.00 76.00 84 ILE A CA 1
ATOM 679 C C . ILE A 1 84 ? -8.192 -4.308 5.617 1.00 76.00 84 ILE A C 1
ATOM 681 O O . ILE A 1 84 ? -9.047 -3.420 5.630 1.00 76.00 84 ILE A O 1
ATOM 685 N N . TYR A 1 85 ? -8.386 -5.486 5.025 1.00 78.50 85 TYR A N 1
ATOM 686 C CA . TYR A 1 85 ? -9.591 -5.804 4.268 1.00 78.50 85 TYR A CA 1
ATOM 687 C C . TYR A 1 85 ? -10.245 -7.098 4.739 1.00 78.50 85 TYR A C 1
ATOM 689 O O . TYR A 1 85 ? -9.588 -8.132 4.784 1.00 78.50 85 TYR A O 1
ATOM 697 N N . ASN A 1 86 ? -11.558 -7.049 4.986 1.00 82.75 86 ASN A N 1
ATOM 698 C CA . ASN A 1 86 ? -12.397 -8.221 5.263 1.00 82.75 86 ASN A CA 1
ATOM 699 C C . ASN A 1 86 ? -11.871 -9.104 6.409 1.00 82.75 86 ASN A C 1
ATOM 701 O O . ASN A 1 86 ? -11.860 -10.331 6.314 1.00 82.75 86 ASN A O 1
ATOM 705 N N . THR A 1 87 ? -11.439 -8.455 7.489 1.00 70.88 87 THR A N 1
ATOM 706 C CA . THR A 1 87 ? -10.804 -9.100 8.642 1.00 70.88 87 THR A CA 1
ATOM 707 C C . THR A 1 87 ? -11.570 -8.781 9.918 1.00 70.88 87 THR A C 1
ATOM 709 O O . THR A 1 87 ? -12.144 -7.701 10.059 1.00 70.88 87 THR A O 1
ATOM 712 N N . THR A 1 88 ? -11.560 -9.716 10.871 1.00 79.69 88 THR A N 1
ATOM 713 C CA . THR A 1 88 ? -11.978 -9.438 12.250 1.00 79.69 88 THR A CA 1
ATOM 714 C C . THR A 1 88 ? -10.742 -9.190 13.107 1.00 79.69 88 THR A C 1
ATOM 716 O O . THR A 1 88 ? -9.915 -10.086 13.261 1.00 79.69 88 THR A O 1
ATOM 719 N N . ILE A 1 89 ? -10.605 -7.978 13.638 1.00 75.81 89 ILE A N 1
ATOM 720 C CA . ILE A 1 89 ? -9.546 -7.597 14.572 1.00 75.81 89 ILE A CA 1
ATOM 721 C C . ILE A 1 89 ? -10.039 -7.927 15.976 1.00 75.81 89 ILE A C 1
ATOM 723 O O . ILE A 1 89 ? -10.948 -7.281 16.501 1.00 75.81 89 ILE A O 1
ATOM 727 N N . THR A 1 90 ? -9.452 -8.967 16.567 1.00 76.88 90 THR A N 1
ATOM 728 C CA . THR A 1 90 ? -9.847 -9.453 17.892 1.00 76.88 90 THR A CA 1
ATOM 729 C C . THR A 1 90 ? -9.324 -8.567 19.012 1.00 76.88 90 THR A C 1
ATOM 731 O O . THR A 1 90 ? -10.018 -8.364 20.006 1.00 76.88 90 THR A O 1
ATOM 734 N N . GLU A 1 91 ? -8.118 -8.041 18.829 1.00 70.94 91 GLU A N 1
ATOM 735 C CA . GLU A 1 91 ? -7.384 -7.218 19.778 1.00 70.94 91 GLU A CA 1
ATOM 736 C C . GLU A 1 91 ? -6.490 -6.247 19.005 1.00 70.94 91 GLU A C 1
ATOM 738 O O . GLU A 1 91 ? -5.991 -6.568 17.925 1.00 70.94 91 GLU A O 1
ATOM 743 N N . TRP A 1 92 ? -6.279 -5.066 19.574 1.00 74.50 92 TRP A N 1
ATOM 744 C CA . TRP A 1 92 ? -5.299 -4.103 19.098 1.00 74.50 92 TRP A CA 1
ATOM 745 C C . TRP A 1 92 ? -4.617 -3.493 20.317 1.00 74.50 92 TRP A C 1
ATOM 747 O O . TRP A 1 92 ? -5.154 -2.594 20.963 1.00 74.50 92 TRP A O 1
ATOM 757 N N . GLY A 1 93 ? -3.462 -4.053 20.666 1.00 67.00 93 GLY A N 1
ATOM 758 C CA . GLY A 1 93 ? -2.712 -3.657 21.853 1.00 67.00 93 GLY A CA 1
ATOM 759 C C . GLY A 1 93 ? -1.912 -2.367 21.669 1.00 67.00 93 GLY A C 1
ATOM 760 O O . GLY A 1 93 ? -1.739 -1.865 20.556 1.00 67.00 93 GLY A O 1
ATOM 761 N N . ASP A 1 94 ? -1.357 -1.873 22.775 1.00 71.50 94 ASP A N 1
ATOM 762 C CA . ASP A 1 94 ? -0.590 -0.621 22.832 1.00 71.50 94 ASP A CA 1
ATOM 763 C C . ASP A 1 94 ? 0.658 -0.629 21.938 1.00 71.50 94 ASP A C 1
ATOM 765 O O . ASP A 1 94 ? 1.058 0.409 21.418 1.00 71.50 94 ASP A O 1
ATOM 769 N N . SER A 1 95 ? 1.269 -1.795 21.708 1.00 67.25 95 SER A N 1
ATOM 770 C CA . SER A 1 95 ? 2.441 -1.940 20.832 1.00 67.25 95 SER A CA 1
ATOM 771 C C . SER A 1 95 ? 2.125 -1.723 19.350 1.00 67.25 95 SER A C 1
ATOM 773 O O . SER A 1 95 ? 3.010 -1.329 18.597 1.00 67.25 95 SER A O 1
ATOM 775 N N . ALA A 1 96 ? 0.873 -1.943 18.942 1.00 69.12 96 ALA A N 1
ATOM 776 C CA . ALA A 1 96 ? 0.380 -1.690 17.589 1.00 69.12 96 ALA A CA 1
ATOM 777 C C . ALA A 1 96 ? -0.299 -0.313 17.465 1.00 69.12 96 ALA A C 1
ATOM 779 O O . ALA A 1 96 ? -0.890 0.006 16.430 1.00 69.12 96 ALA A O 1
ATOM 780 N N . ALA A 1 97 ? -0.293 0.502 18.527 1.00 74.88 97 ALA A N 1
ATOM 781 C CA . ALA A 1 97 ? -0.853 1.845 18.480 1.00 74.88 97 ALA A CA 1
ATOM 782 C C . ALA A 1 97 ? -0.124 2.687 17.421 1.00 74.88 97 ALA A C 1
ATOM 784 O O . ALA A 1 97 ? 1.105 2.713 17.368 1.00 74.88 97 ALA A O 1
ATOM 785 N N . ILE A 1 98 ? -0.892 3.393 16.584 1.00 75.50 98 ILE A N 1
ATOM 786 C CA . ILE A 1 98 ? -0.348 4.265 15.535 1.00 75.50 98 ILE A CA 1
ATOM 787 C C . ILE A 1 98 ? 0.119 5.557 16.196 1.00 75.50 98 ILE A C 1
ATOM 789 O O . ILE A 1 98 ? -0.619 6.536 16.297 1.00 75.50 98 ILE A O 1
ATOM 793 N N . THR A 1 99 ? 1.346 5.509 16.701 1.00 77.81 99 THR A N 1
ATOM 794 C CA . THR A 1 99 ? 2.027 6.616 17.366 1.00 77.81 99 THR A CA 1
ATOM 795 C C . THR A 1 99 ? 3.367 6.892 16.703 1.00 77.81 99 THR A C 1
ATOM 797 O O . THR A 1 99 ? 3.944 6.009 16.064 1.00 77.81 99 THR A O 1
ATOM 800 N N . ASN A 1 100 ? 3.894 8.104 16.859 1.00 79.88 100 ASN A N 1
ATOM 801 C CA . ASN A 1 100 ? 5.226 8.437 16.366 1.00 79.88 100 ASN A CA 1
ATOM 802 C C . ASN A 1 100 ? 6.308 7.593 17.067 1.00 79.88 100 ASN A C 1
ATOM 804 O O . ASN A 1 100 ? 7.319 7.261 16.454 1.00 79.88 100 ASN A O 1
ATOM 808 N N . THR A 1 101 ? 6.078 7.198 18.324 1.00 80.50 101 THR A N 1
ATOM 809 C CA . THR A 1 101 ? 6.979 6.312 19.076 1.00 80.50 101 THR A CA 1
ATOM 810 C C . THR A 1 101 ? 7.064 4.906 18.476 1.00 80.50 101 THR A C 1
ATOM 812 O O . THR A 1 101 ? 8.165 4.384 18.299 1.00 80.50 101 THR A O 1
ATOM 815 N N . ASN A 1 102 ? 5.926 4.285 18.153 1.00 71.31 102 ASN A N 1
ATOM 816 C CA . ASN A 1 102 ? 5.903 2.888 17.706 1.00 71.31 102 ASN A CA 1
ATOM 817 C C . ASN A 1 102 ? 6.046 2.765 16.184 1.00 71.31 102 ASN A C 1
ATOM 819 O O . ASN A 1 102 ? 6.674 1.829 15.684 1.00 71.31 102 ASN A O 1
ATOM 823 N N . HIS A 1 103 ? 5.463 3.706 15.438 1.00 74.62 103 HIS A N 1
ATOM 824 C CA . HIS A 1 103 ? 5.339 3.663 13.982 1.00 74.62 103 HIS A CA 1
ATOM 825 C C . HIS A 1 103 ? 5.593 5.051 13.345 1.00 74.62 103 HIS A C 1
ATOM 827 O O . HIS A 1 103 ? 4.693 5.622 12.727 1.00 74.62 103 HIS A O 1
ATOM 833 N N . PRO A 1 104 ? 6.822 5.602 13.430 1.00 77.44 104 PRO A N 1
ATOM 834 C CA . PRO A 1 104 ? 7.129 6.962 12.960 1.00 77.44 104 PRO A CA 1
ATOM 835 C C . PRO A 1 104 ? 6.949 7.172 11.446 1.00 77.44 104 PRO A C 1
ATOM 837 O O . PRO A 1 104 ? 6.714 8.293 11.007 1.00 77.44 104 PRO A O 1
ATOM 840 N N . GLY A 1 105 ? 7.058 6.109 10.640 1.00 74.44 105 GLY A N 1
ATOM 841 C CA . GLY A 1 105 ? 6.886 6.157 9.179 1.00 74.44 105 GLY A CA 1
ATOM 842 C C . GLY A 1 105 ? 5.453 5.910 8.692 1.00 74.44 105 GLY A C 1
ATOM 843 O O . GLY A 1 105 ? 5.237 5.715 7.498 1.00 74.44 105 GLY A O 1
ATOM 844 N N . PHE A 1 106 ? 4.477 5.830 9.597 1.00 75.50 106 PHE A N 1
ATOM 845 C CA . PHE A 1 106 ? 3.099 5.514 9.237 1.00 75.50 106 PHE A CA 1
ATOM 846 C C . PHE A 1 106 ? 2.420 6.719 8.576 1.00 75.50 106 PHE A C 1
ATOM 848 O O . PHE A 1 106 ? 2.350 7.786 9.182 1.00 75.50 106 PHE A O 1
ATOM 855 N N . LEU A 1 107 ? 1.900 6.544 7.355 1.00 80.44 107 LEU A N 1
ATOM 856 C CA . LEU A 1 107 ? 1.321 7.652 6.580 1.00 80.44 107 LEU A CA 1
ATOM 857 C C . LEU A 1 107 ? -0.193 7.558 6.382 1.00 80.44 107 LEU A C 1
ATOM 859 O O . LEU A 1 107 ? -0.874 8.582 6.367 1.00 80.44 107 LEU A O 1
ATOM 863 N N . SER A 1 108 ? -0.729 6.346 6.214 1.00 80.69 108 SER A N 1
ATOM 864 C CA . SER A 1 108 ? -2.157 6.150 5.942 1.00 80.69 108 SER A CA 1
ATOM 865 C C . SER A 1 108 ? -2.641 4.760 6.351 1.00 80.69 108 SER A C 1
ATOM 867 O O . SER A 1 108 ? -1.921 3.762 6.200 1.00 80.69 108 SER A O 1
ATOM 869 N N . LEU A 1 109 ? -3.873 4.702 6.865 1.00 80.12 109 LEU A N 1
ATOM 870 C CA . LEU A 1 109 ? -4.584 3.471 7.212 1.00 80.12 109 LEU A CA 1
ATOM 871 C C . LEU A 1 109 ? -5.925 3.406 6.477 1.00 80.12 109 LEU A C 1
ATOM 873 O O . LEU A 1 109 ? -6.769 4.278 6.655 1.00 80.12 109 LEU A O 1
ATOM 877 N N . MET A 1 110 ? -6.165 2.308 5.760 1.00 82.19 110 MET A N 1
ATOM 878 C CA . MET A 1 110 ? -7.469 1.972 5.187 1.00 82.19 110 MET A CA 1
ATOM 879 C C . MET A 1 110 ? -8.042 0.726 5.868 1.00 82.19 110 MET A C 1
ATOM 881 O O . MET A 1 110 ? -7.465 -0.362 5.782 1.00 82.19 110 MET A O 1
ATOM 885 N N . LEU A 1 111 ? -9.207 0.862 6.496 1.00 81.25 111 LEU A N 1
ATOM 886 C CA . LEU A 1 111 ? -9.988 -0.227 7.080 1.00 81.25 111 LEU A CA 1
ATOM 887 C C . LEU A 1 111 ? -11.246 -0.453 6.239 1.00 81.25 111 LEU A C 1
ATOM 889 O O . LEU A 1 111 ? -12.192 0.329 6.303 1.00 81.25 111 LEU A O 1
ATOM 893 N N . ALA A 1 112 ? -11.288 -1.531 5.459 1.00 83.88 112 ALA A N 1
ATOM 894 C CA . ALA A 1 112 ? -12.422 -1.838 4.589 1.00 83.88 112 ALA A CA 1
ATOM 895 C C . ALA A 1 112 ? -13.050 -3.193 4.942 1.00 83.88 112 ALA A C 1
ATOM 897 O O . ALA A 1 112 ? -12.386 -4.227 4.896 1.00 83.88 112 ALA A O 1
ATOM 898 N N . ARG A 1 113 ? -14.348 -3.220 5.267 1.00 83.00 113 ARG A N 1
ATOM 899 C CA . ARG A 1 113 ? -15.045 -4.442 5.715 1.00 83.00 113 ARG A CA 1
ATOM 900 C C . ARG A 1 113 ? -14.379 -5.069 6.952 1.00 83.00 113 ARG A C 1
ATOM 902 O O . ARG A 1 113 ? -14.227 -6.283 7.038 1.00 83.00 113 ARG A O 1
ATOM 909 N N . VAL A 1 114 ? -13.927 -4.239 7.889 1.00 79.38 114 VAL A N 1
ATOM 910 C CA . VAL A 1 114 ? -13.226 -4.685 9.104 1.00 79.38 114 VAL A CA 1
ATOM 911 C C . VAL A 1 114 ? -14.189 -4.721 10.286 1.00 79.38 114 VAL A C 1
ATOM 913 O O . VAL A 1 114 ? -14.949 -3.778 10.500 1.00 79.38 114 VAL A O 1
ATOM 916 N N . ASN A 1 115 ? -14.141 -5.801 11.065 1.00 83.56 115 ASN A N 1
ATOM 917 C CA . ASN A 1 115 ? -14.923 -5.964 12.287 1.00 83.56 115 ASN A CA 1
ATOM 918 C C . ASN A 1 115 ? -13.995 -5.911 13.508 1.00 83.56 115 ASN A C 1
ATOM 920 O O . ASN A 1 115 ? -13.082 -6.722 13.614 1.00 83.56 115 ASN A O 1
ATOM 924 N N . MET A 1 116 ? -14.202 -4.965 14.415 1.00 81.75 116 MET A N 1
ATOM 925 C CA . MET A 1 116 ? -13.417 -4.802 15.640 1.00 81.75 116 MET A CA 1
ATOM 926 C C . MET A 1 116 ? -14.184 -5.365 16.834 1.00 81.75 116 MET A C 1
ATOM 928 O O . MET A 1 116 ? -15.368 -5.058 17.012 1.00 81.75 116 MET A O 1
ATOM 932 N N . THR A 1 117 ? -13.532 -6.147 17.695 1.00 80.44 117 THR A N 1
ATOM 933 C CA . THR A 1 117 ? -14.142 -6.551 18.973 1.00 80.44 117 THR A CA 1
ATOM 934 C C . THR A 1 117 ? -14.548 -5.307 19.763 1.00 80.44 117 THR A C 1
ATOM 936 O O . THR A 1 117 ? -13.767 -4.371 19.905 1.00 80.44 117 THR A O 1
ATOM 939 N N . ASN A 1 118 ? -15.785 -5.279 20.263 1.00 79.81 118 ASN A N 1
ATOM 940 C CA . ASN A 1 118 ? -16.395 -4.136 20.960 1.00 79.81 118 ASN A CA 1
ATOM 941 C C . ASN A 1 118 ? -16.605 -2.866 20.109 1.00 79.81 118 ASN A C 1
ATOM 943 O O . ASN A 1 118 ? -17.091 -1.874 20.641 1.00 79.81 118 ASN A O 1
ATOM 947 N N . GLY A 1 119 ? -16.297 -2.890 18.805 1.00 74.75 119 GLY A N 1
ATOM 948 C CA . GLY A 1 119 ? -16.551 -1.775 17.885 1.00 74.75 119 GLY A CA 1
ATOM 949 C C . GLY A 1 119 ? -15.749 -0.507 18.183 1.00 74.75 119 GLY A C 1
ATOM 950 O O . GLY A 1 119 ? -16.139 0.567 17.751 1.00 74.75 119 GLY A O 1
ATOM 951 N N . LEU A 1 120 ? -14.648 -0.595 18.926 1.00 74.38 120 LEU A N 1
ATOM 952 C CA . LEU A 1 120 ? -13.842 0.571 19.286 1.00 74.38 120 LEU A CA 1
ATOM 953 C C . LEU A 1 120 ? -12.672 0.734 18.315 1.00 74.38 120 LEU A C 1
ATOM 955 O O . LEU A 1 120 ? -11.999 -0.249 18.004 1.00 74.38 120 LEU A O 1
ATOM 959 N N . LEU A 1 121 ? -12.399 1.971 17.877 1.00 70.31 121 LEU A N 1
ATOM 960 C CA . LEU A 1 121 ? -11.100 2.285 17.284 1.00 70.31 121 LEU A CA 1
ATOM 961 C C . LEU A 1 121 ? -10.026 2.194 18.377 1.00 70.31 121 LEU A C 1
ATOM 963 O O . LEU A 1 121 ? -10.154 2.847 19.414 1.00 70.31 121 LEU A O 1
ATOM 967 N N . PRO A 1 122 ? -8.955 1.427 18.151 1.00 61.19 122 PRO A N 1
ATOM 968 C CA . PRO A 1 122 ? -7.806 1.384 19.042 1.00 61.19 122 PRO A CA 1
ATOM 969 C C . PRO A 1 122 ? -7.071 2.726 19.077 1.00 61.19 122 PRO A C 1
ATOM 971 O O . PRO A 1 122 ? -7.293 3.575 18.216 1.00 61.19 122 PRO A O 1
ATOM 974 N N . ALA A 1 123 ? -6.185 2.896 20.062 1.00 57.19 123 ALA A N 1
ATOM 975 C CA . ALA A 1 123 ? -5.624 4.144 20.608 1.00 57.19 123 ALA A CA 1
ATOM 976 C C . ALA A 1 123 ? -4.873 5.118 19.664 1.00 57.19 123 ALA A C 1
ATOM 978 O O . ALA A 1 123 ? -4.140 5.987 20.134 1.00 57.19 123 ALA A O 1
ATOM 979 N N . VAL A 1 124 ? -5.098 5.066 18.352 1.00 54.28 124 VAL A N 1
ATOM 980 C CA . VAL A 1 124 ? -4.794 6.149 17.403 1.00 54.28 124 VAL A CA 1
ATOM 981 C C . VAL A 1 124 ? -5.342 7.492 17.901 1.00 54.28 124 VAL A C 1
ATOM 983 O O . VAL A 1 124 ? -4.754 8.544 17.664 1.00 54.28 124 VAL A O 1
ATOM 986 N N . SER A 1 125 ? -6.455 7.469 18.633 1.00 50.41 125 SER A N 1
ATOM 987 C CA . SER A 1 125 ? -7.194 8.669 19.010 1.00 50.41 125 SER A CA 1
ATOM 988 C C . SER A 1 125 ? -6.968 9.190 20.424 1.00 50.41 125 SER A C 1
ATOM 990 O O . SER A 1 125 ? -7.596 10.171 20.802 1.00 50.41 125 SER A O 1
ATOM 992 N N . GLN A 1 126 ? -6.137 8.533 21.233 1.00 53.97 126 GLN A N 1
ATOM 993 C CA . GLN A 1 126 ? -5.967 8.913 22.643 1.00 53.97 126 GLN A CA 1
ATOM 994 C C . GLN A 1 126 ? -4.556 9.393 22.982 1.00 53.97 126 GLN A C 1
ATOM 996 O O . GLN A 1 126 ? -4.357 9.993 24.036 1.00 53.97 126 GLN A O 1
ATOM 1001 N N . SER A 1 127 ? -3.572 9.168 22.106 1.00 60.03 127 SER A N 1
ATOM 1002 C CA . SER A 1 127 ? -2.219 9.683 22.317 1.00 60.03 127 SER A CA 1
ATOM 1003 C C . SER A 1 127 ? -2.053 11.046 21.637 1.00 60.03 127 SER A C 1
ATOM 1005 O O . SER A 1 127 ? -2.469 11.234 20.497 1.00 60.03 127 SER A O 1
ATOM 1007 N N . ASN A 1 128 ? -1.389 11.995 22.297 1.00 68.62 128 ASN A N 1
ATOM 1008 C CA . ASN A 1 128 ? -0.906 13.224 21.646 1.00 68.62 128 ASN A CA 1
ATOM 1009 C C . ASN A 1 128 ? 0.313 12.967 20.736 1.00 68.62 128 ASN A C 1
ATOM 1011 O O . ASN A 1 128 ? 0.919 13.907 20.234 1.00 68.62 128 ASN A O 1
ATOM 1015 N N . ASP A 1 129 ? 0.697 11.703 20.558 1.00 78.94 129 ASP A N 1
ATOM 1016 C CA . ASP A 1 129 ? 1.913 11.269 19.880 1.00 78.94 129 ASP A CA 1
ATOM 1017 C C . ASP A 1 129 ? 1.586 10.709 18.491 1.00 78.94 129 ASP A C 1
ATOM 1019 O O . ASP A 1 129 ? 1.868 9.554 18.191 1.00 78.94 129 ASP A O 1
ATOM 1023 N N . THR A 1 130 ? 0.910 11.491 17.651 1.00 77.12 130 THR A N 1
ATOM 1024 C CA . THR A 1 130 ? 0.576 11.090 16.275 1.00 77.12 130 THR A CA 1
ATOM 1025 C C . THR A 1 130 ? 1.824 11.117 15.381 1.00 77.12 130 THR A C 1
ATOM 1027 O O . THR A 1 130 ? 2.601 12.068 15.487 1.00 77.12 130 THR A O 1
ATOM 1030 N N . PRO A 1 131 ? 2.035 10.134 14.479 1.00 80.31 131 PRO A N 1
ATOM 1031 C CA . PRO A 1 131 ? 3.097 10.205 13.477 1.00 80.31 131 PRO A CA 1
ATOM 1032 C C . PRO A 1 131 ? 3.007 11.485 12.641 1.00 80.31 131 PRO A C 1
ATOM 1034 O O . PRO A 1 131 ? 1.945 11.827 12.130 1.00 80.31 131 PRO A O 1
ATOM 1037 N N . VAL A 1 132 ? 4.137 12.171 12.461 1.00 81.25 132 VAL A N 1
ATOM 1038 C CA . VAL A 1 132 ? 4.192 13.485 11.787 1.00 81.25 132 VAL A CA 1
ATOM 1039 C C . VAL A 1 132 ? 3.788 13.408 10.308 1.00 81.25 132 VAL A C 1
ATOM 1041 O O . VAL A 1 132 ? 3.310 14.387 9.745 1.00 81.25 132 VAL A O 1
ATOM 1044 N N . GLY A 1 133 ? 4.002 12.257 9.666 1.00 78.06 133 GLY A N 1
ATOM 1045 C CA . GLY A 1 133 ? 3.669 12.035 8.257 1.00 78.06 133 GLY A CA 1
ATOM 1046 C C . GLY A 1 133 ? 2.256 11.506 8.013 1.00 78.06 133 GLY A C 1
ATOM 1047 O O . GLY A 1 133 ? 1.900 11.262 6.866 1.00 78.06 133 GLY A O 1
ATOM 1048 N N . LEU A 1 134 ? 1.462 11.286 9.057 1.00 79.88 134 LEU A N 1
ATOM 1049 C CA . LEU A 1 134 ? 0.128 10.719 8.929 1.00 79.88 134 LEU A CA 1
ATOM 1050 C C . LEU A 1 134 ? -0.825 11.728 8.292 1.00 79.88 134 LEU A C 1
ATOM 1052 O O . LEU A 1 134 ? -0.994 12.825 8.813 1.00 79.88 134 LEU A O 1
ATOM 1056 N N . TYR A 1 135 ? -1.449 11.357 7.177 1.00 80.00 135 TYR A N 1
ATOM 1057 C CA . TYR A 1 135 ? -2.313 12.277 6.432 1.00 80.00 135 TYR A CA 1
ATOM 1058 C C . TYR A 1 135 ? -3.676 11.701 6.052 1.00 80.00 135 TYR A C 1
ATOM 1060 O O . TYR A 1 135 ? -4.521 12.444 5.555 1.00 80.00 135 TYR A O 1
ATOM 1068 N N . ASP A 1 136 ? -3.900 10.398 6.241 1.00 79.56 136 ASP A N 1
ATOM 1069 C CA . ASP A 1 136 ? -5.132 9.759 5.788 1.00 79.56 136 ASP A CA 1
ATOM 1070 C C . ASP A 1 136 ? -5.571 8.582 6.673 1.00 79.56 136 ASP A C 1
ATOM 1072 O O . ASP A 1 136 ? -4.798 7.679 7.006 1.00 79.56 136 ASP A O 1
ATOM 1076 N N . PHE A 1 137 ? -6.856 8.597 7.023 1.00 79.00 137 PHE A N 1
ATOM 1077 C CA . PHE A 1 137 ? -7.564 7.522 7.706 1.00 79.00 137 PHE A CA 1
ATOM 1078 C C . PHE A 1 137 ? -8.860 7.240 6.964 1.00 79.00 137 PHE A C 1
ATOM 1080 O O . PHE A 1 137 ? -9.842 7.973 7.090 1.00 79.00 137 PHE A O 1
ATOM 1087 N N . GLU A 1 138 ? -8.887 6.133 6.237 1.00 84.81 138 GLU A N 1
ATOM 1088 C CA . GLU A 1 138 ? -10.054 5.712 5.482 1.00 84.81 138 GLU A CA 1
ATOM 1089 C C . GLU A 1 138 ? -10.728 4.526 6.175 1.00 84.81 138 GLU A C 1
ATOM 1091 O O . GLU A 1 138 ? -10.107 3.508 6.482 1.00 84.81 138 GLU A O 1
ATOM 1096 N N . MET A 1 139 ? -12.034 4.637 6.416 1.00 83.38 139 MET A N 1
ATOM 1097 C CA . MET A 1 139 ? -12.835 3.570 7.010 1.00 83.38 139 MET A CA 1
ATOM 1098 C C . MET A 1 139 ? -14.100 3.359 6.187 1.00 83.38 139 MET A C 1
ATOM 1100 O O . MET A 1 139 ? -14.877 4.285 5.967 1.00 83.38 139 MET A O 1
ATOM 1104 N N . CYS A 1 140 ? -14.323 2.129 5.736 1.00 84.69 140 CYS A N 1
ATOM 1105 C CA . CYS A 1 140 ? -15.453 1.776 4.888 1.00 84.69 140 CYS A CA 1
ATOM 1106 C C . CYS A 1 140 ? -16.058 0.447 5.342 1.00 84.69 140 CYS A C 1
ATOM 1108 O O . CYS A 1 140 ? -15.372 -0.572 5.394 1.00 84.69 140 CYS A O 1
ATOM 1110 N N . ILE A 1 141 ? -17.362 0.439 5.635 1.00 87.50 141 ILE A N 1
ATOM 1111 C CA . ILE A 1 141 ? -18.100 -0.765 6.053 1.00 87.50 141 ILE A CA 1
ATOM 1112 C C . ILE A 1 141 ? -17.427 -1.398 7.291 1.00 87.50 141 ILE A C 1
ATOM 1114 O O . ILE A 1 141 ? -16.959 -2.531 7.251 1.00 87.50 141 ILE A O 1
ATOM 1118 N N . THR A 1 142 ? -17.326 -0.654 8.391 1.00 86.12 142 THR A N 1
ATOM 1119 C CA . THR A 1 142 ? -16.830 -1.164 9.683 1.00 86.12 142 THR A CA 1
ATOM 1120 C C . THR A 1 142 ? -17.976 -1.262 10.695 1.00 86.12 142 THR A C 1
ATOM 1122 O O . THR A 1 142 ? -19.069 -0.751 10.453 1.00 86.12 142 THR A O 1
ATOM 1125 N N . ASN A 1 143 ? -17.761 -1.943 11.825 1.00 88.56 143 ASN A N 1
ATOM 1126 C CA . ASN A 1 143 ? -18.732 -2.011 12.930 1.00 88.56 143 ASN A CA 1
ATOM 1127 C C . ASN A 1 143 ? -18.516 -0.918 13.997 1.00 88.56 143 ASN A C 1
ATOM 1129 O O . ASN A 1 143 ? -19.015 -1.048 15.114 1.00 88.56 143 ASN A O 1
ATOM 1133 N N . ILE A 1 144 ? -17.735 0.113 13.674 1.00 85.00 144 ILE A N 1
ATOM 1134 C CA . ILE A 1 144 ? -17.366 1.179 14.601 1.00 85.00 144 ILE A CA 1
ATOM 1135 C C . ILE A 1 144 ? -18.525 2.181 14.666 1.00 85.00 144 ILE A C 1
ATOM 1137 O O . ILE A 1 144 ? -18.894 2.725 13.623 1.00 85.00 144 ILE A O 1
ATOM 1141 N N . PRO A 1 145 ? -19.121 2.419 15.847 1.00 82.12 145 PRO A N 1
ATOM 1142 C CA . PRO A 1 145 ? -20.309 3.251 15.962 1.00 82.12 145 PRO A CA 1
ATOM 1143 C C . PRO A 1 145 ? -19.978 4.746 15.939 1.00 82.12 145 PRO A C 1
ATOM 1145 O O . PRO A 1 145 ? -20.780 5.533 15.445 1.00 82.12 145 PRO A O 1
ATOM 1148 N N . GLU A 1 146 ? -18.812 5.135 16.458 1.00 79.25 146 GLU A N 1
ATOM 1149 C CA . GLU A 1 146 ? -18.415 6.530 16.642 1.00 79.25 146 GLU A CA 1
ATOM 1150 C C . GLU A 1 146 ? -16.932 6.709 16.313 1.00 79.25 146 GLU A C 1
ATOM 1152 O O . GLU A 1 146 ? -16.101 5.849 16.619 1.00 79.25 146 GLU A O 1
ATOM 1157 N N . LEU A 1 147 ? -16.605 7.836 15.676 1.00 75.38 147 LEU A N 1
ATOM 1158 C CA . LEU A 1 147 ? -15.220 8.251 15.519 1.00 75.38 147 LEU A CA 1
ATOM 1159 C C . LEU A 1 147 ? -14.769 8.936 16.810 1.00 75.38 147 LEU A C 1
ATOM 1161 O O . LEU A 1 147 ? -15.535 9.701 17.394 1.00 75.38 147 LEU A O 1
ATOM 1165 N N . PRO A 1 148 ? -13.536 8.686 17.252 1.00 71.19 148 PRO A N 1
ATOM 1166 C CA . PRO A 1 148 ? -13.033 9.304 18.460 1.00 71.19 148 PRO A CA 1
ATOM 1167 C C . PRO A 1 148 ? -12.714 10.792 18.261 1.00 71.19 148 PRO A C 1
ATOM 1169 O O . PRO A 1 148 ? -12.291 11.219 17.183 1.00 71.19 148 PRO A O 1
ATOM 1172 N N . ASP A 1 149 ? -12.892 11.560 19.334 1.00 67.50 149 ASP A N 1
ATOM 1173 C CA . ASP A 1 149 ? -12.695 13.009 19.341 1.00 67.50 149 ASP A CA 1
ATOM 1174 C C . ASP A 1 149 ? -11.263 13.403 18.940 1.00 67.50 149 ASP A C 1
ATOM 1176 O O . ASP A 1 149 ? -10.282 12.798 19.378 1.00 67.50 149 ASP A O 1
ATOM 1180 N N . GLY A 1 150 ? -11.137 14.448 18.118 1.00 65.06 150 GLY A N 1
ATOM 1181 C CA . GLY A 1 150 ? -9.852 15.030 17.728 1.00 65.06 150 GLY A CA 1
ATOM 1182 C C . GLY A 1 150 ? -9.109 14.294 16.613 1.00 65.06 150 GLY A C 1
ATOM 1183 O O . GLY A 1 150 ? -7.975 14.671 16.307 1.00 65.06 150 GLY A O 1
ATOM 1184 N N . LEU A 1 151 ? -9.726 13.295 15.968 1.00 68.62 151 LEU A N 1
ATOM 1185 C CA . LEU A 1 151 ? -9.170 12.679 14.756 1.00 68.62 151 LEU A CA 1
ATOM 1186 C C . LEU A 1 151 ? -9.006 13.699 13.615 1.00 68.62 151 LEU A C 1
ATOM 1188 O O . LEU A 1 151 ? -8.073 13.594 12.831 1.00 68.62 151 LEU A O 1
ATOM 1192 N N . ASP A 1 152 ? -9.888 14.692 13.545 1.00 65.62 152 ASP A N 1
ATOM 1193 C CA . ASP A 1 152 ? -9.864 15.803 12.586 1.00 65.62 152 ASP A CA 1
ATOM 1194 C C . ASP A 1 152 ? -8.845 16.902 12.930 1.00 65.6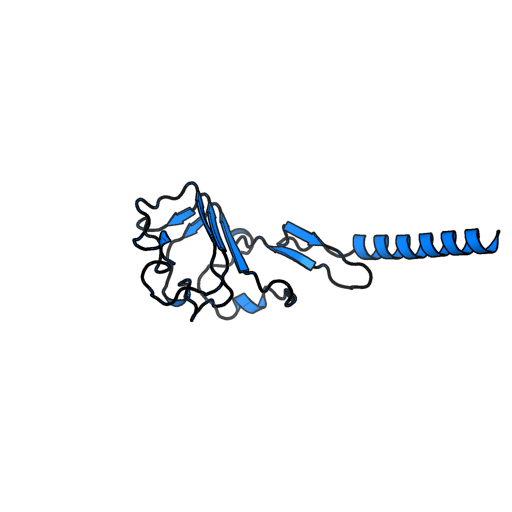2 152 ASP A C 1
ATOM 1196 O O . ASP A 1 152 ? -8.548 17.759 12.100 1.00 65.62 152 ASP A O 1
ATOM 1200 N N . SER A 1 153 ? -8.332 16.894 14.160 1.00 61.62 153 SER A N 1
ATOM 1201 C CA . SER A 1 153 ? -7.402 17.900 14.685 1.00 61.62 153 SER A CA 1
ATOM 1202 C C . SER A 1 153 ? -5.935 17.453 14.687 1.00 61.62 153 SER A C 1
ATOM 1204 O O . SER A 1 153 ? -5.080 18.181 15.198 1.00 61.62 153 SER A O 1
ATOM 1206 N N . LYS A 1 154 ? -5.664 16.255 14.160 1.00 58.00 154 LYS A N 1
ATOM 1207 C CA . LYS A 1 154 ? -4.343 15.625 14.090 1.00 58.00 154 LYS A CA 1
ATOM 1208 C C . LYS A 1 154 ? -3.701 15.784 12.721 1.00 58.00 154 LYS A C 1
ATOM 1210 O O . LYS A 1 154 ? -4.439 15.747 11.715 1.00 58.00 154 LYS A O 1
#

Foldseek 3Di:
DVVVVVVVVVVVVVVVVQVVQQVPADDDPQAPDWDRDGPDNHIAGPDGHDDCVVVVHDPPDPVCPVVVPPDPNDPPCLADEEEDELEEAADDDPLNAQFCVNNLSYAEYAAENYEYVVLDDPDVQPDPGHRPNHDYYHYYNYSRPDDHPCPVVD